Protein AF-A0A645G7R2-F1 (afdb_monomer_lite)

Sequence (88 aa):
MSGPSNTGHMFCAINISHFMDEDLFKNNIDLIIDRIKNLTPIGDNKVYMPGEIESDLDDSRKKNGIPVDYNIINQLNELAVRYKTQKL

Structure (mmCIF, N/CA/C/O backbone):
data_AF-A0A645G7R2-F1
#
_entry.id   AF-A0A645G7R2-F1
#
loop_
_atom_site.group_PDB
_atom_site.id
_atom_site.type_symbol
_atom_site.label_atom_id
_atom_site.label_alt_id
_atom_site.label_comp_id
_atom_site.label_asym_id
_atom_site.label_entity_id
_atom_site.label_seq_id
_atom_site.pdbx_PDB_ins_code
_atom_site.Cartn_x
_atom_site.Cartn_y
_atom_site.Cartn_z
_atom_site.occupancy
_atom_site.B_iso_or_equiv
_atom_site.auth_seq_id
_atom_site.auth_comp_id
_atom_site.auth_asym_id
_atom_site.auth_atom_id
_atom_site.pdbx_PDB_model_num
ATOM 1 N N . MET A 1 1 ? -14.224 23.767 12.994 1.00 46.47 1 MET A N 1
ATOM 2 C CA . MET A 1 1 ? -14.153 23.689 11.520 1.00 46.47 1 MET A CA 1
ATOM 3 C C . MET A 1 1 ? -15.296 22.799 11.062 1.00 46.47 1 MET A C 1
ATOM 5 O O . MET A 1 1 ? -15.207 21.593 11.234 1.00 46.47 1 MET A O 1
ATOM 9 N N . SER A 1 2 ? -16.409 23.374 10.609 1.00 61.47 2 SER A N 1
ATOM 10 C CA . SER A 1 2 ? -17.549 22.612 10.085 1.00 61.47 2 SER A CA 1
ATOM 11 C C . SER A 1 2 ? -17.915 23.163 8.712 1.00 61.47 2 SER A C 1
ATOM 13 O O . SER A 1 2 ? -18.214 24.348 8.589 1.00 61.47 2 SER A O 1
ATOM 15 N N . GLY A 1 3 ? -17.851 22.303 7.703 1.00 76.44 3 GLY A N 1
ATOM 16 C CA . GLY A 1 3 ? -18.107 22.599 6.297 1.00 76.44 3 GLY A CA 1
ATOM 17 C C . GLY A 1 3 ? -17.542 21.467 5.433 1.00 76.44 3 GLY A C 1
ATOM 18 O O . GLY A 1 3 ? -16.680 20.729 5.919 1.00 76.44 3 GLY A O 1
ATOM 19 N N . PRO A 1 4 ? -18.026 21.274 4.194 1.00 82.25 4 PRO A N 1
ATOM 20 C CA . PRO A 1 4 ? -17.433 20.303 3.280 1.00 82.25 4 PRO A CA 1
ATOM 21 C C . PRO A 1 4 ? -15.934 20.587 3.127 1.00 82.25 4 PRO A C 1
ATOM 23 O O . PRO A 1 4 ? -15.526 21.746 3.069 1.00 82.25 4 PRO A O 1
ATOM 26 N N . SER A 1 5 ? -15.120 19.529 3.061 1.00 87.00 5 SER A N 1
ATOM 27 C CA . SER A 1 5 ? -13.650 19.611 3.022 1.00 87.00 5 SER A CA 1
ATOM 28 C C . SER A 1 5 ? -13.101 20.431 1.848 1.00 87.00 5 SER A C 1
ATOM 30 O O . SER A 1 5 ? -11.926 20.780 1.856 1.00 87.00 5 SER A O 1
ATOM 32 N N . ASN A 1 6 ? -13.944 20.736 0.853 1.00 88.44 6 ASN A N 1
ATOM 33 C CA . ASN A 1 6 ? -13.611 21.456 -0.376 1.00 88.44 6 ASN A CA 1
ATOM 34 C C . ASN A 1 6 ? -12.342 20.911 -1.057 1.00 88.44 6 ASN A C 1
ATOM 36 O O . ASN A 1 6 ? -11.520 21.656 -1.586 1.00 88.44 6 ASN A O 1
ATOM 40 N N . THR A 1 7 ? -12.171 19.591 -0.998 1.00 92.38 7 THR A N 1
ATOM 41 C CA . THR A 1 7 ? -11.040 18.873 -1.582 1.00 92.38 7 THR A CA 1
ATOM 42 C C . THR A 1 7 ? -11.360 18.479 -3.018 1.00 92.38 7 THR A C 1
ATOM 44 O O . THR A 1 7 ? -12.382 17.845 -3.278 1.00 92.38 7 THR A O 1
ATOM 47 N N . GLY A 1 8 ? -10.477 18.841 -3.949 1.00 93.88 8 GLY A N 1
ATOM 48 C CA . GLY A 1 8 ? -10.511 18.367 -5.331 1.00 93.88 8 GLY A CA 1
ATOM 49 C C . GLY A 1 8 ? -9.577 17.174 -5.530 1.00 93.88 8 GLY A C 1
ATOM 50 O O . GLY A 1 8 ? -8.500 17.124 -4.937 1.00 93.88 8 GLY A O 1
ATOM 51 N N . HIS A 1 9 ? -9.974 16.234 -6.386 1.00 94.81 9 HIS A N 1
ATOM 52 C CA . HIS A 1 9 ? -9.161 15.080 -6.771 1.00 94.81 9 HIS A CA 1
ATOM 53 C C . HIS A 1 9 ? -9.101 14.971 -8.296 1.00 94.81 9 HIS A C 1
ATOM 55 O O . HIS A 1 9 ? -10.099 15.207 -8.976 1.00 94.81 9 HIS A O 1
ATOM 61 N N . MET A 1 10 ? -7.937 14.596 -8.825 1.00 97.00 10 MET A N 1
ATOM 62 C CA . MET A 1 10 ? -7.733 14.295 -10.241 1.00 97.00 10 MET A CA 1
ATOM 63 C C . MET A 1 10 ? -7.232 12.862 -10.364 1.00 97.00 10 MET A C 1
ATOM 65 O O . MET A 1 10 ? -6.309 12.462 -9.658 1.00 97.00 10 MET A O 1
ATOM 69 N N . PHE A 1 11 ? -7.819 12.120 -11.296 1.00 97.88 11 PHE A N 1
ATOM 70 C CA . PHE A 1 11 ? -7.414 10.762 -11.626 1.00 97.88 11 PHE A CA 1
ATOM 71 C C . PHE A 1 11 ? -7.113 10.686 -13.119 1.00 97.88 11 PHE A C 1
ATOM 73 O O . PHE A 1 11 ? -7.803 11.306 -13.929 1.00 97.88 11 PHE A O 1
ATOM 80 N N . CYS A 1 12 ? -6.080 9.929 -13.476 1.00 97.69 12 CYS A N 1
ATOM 81 C CA . CYS A 1 12 ? -5.687 9.684 -14.855 1.00 97.69 12 CYS A CA 1
ATOM 82 C C . CYS A 1 12 ? -5.325 8.208 -15.009 1.00 97.69 12 CYS A C 1
ATOM 84 O O . CYS A 1 12 ? -4.657 7.642 -14.144 1.00 97.69 12 CYS A O 1
ATOM 86 N N . ALA A 1 13 ? -5.764 7.603 -16.108 1.00 97.69 13 ALA A N 1
ATOM 87 C CA . ALA A 1 13 ? -5.414 6.245 -16.487 1.00 97.69 13 ALA A CA 1
ATOM 88 C C . ALA A 1 13 ? -4.937 6.256 -17.939 1.00 97.69 13 ALA A C 1
ATOM 90 O O . ALA A 1 13 ? -5.577 6.855 -18.804 1.00 97.69 13 ALA A O 1
ATOM 91 N N . ILE A 1 14 ? -3.811 5.597 -18.195 1.00 96.94 14 ILE A N 1
ATOM 92 C CA . ILE A 1 14 ? -3.216 5.477 -19.524 1.00 96.94 14 ILE A CA 1
ATOM 93 C C . ILE A 1 14 ? -3.221 3.999 -19.885 1.00 96.94 14 ILE A C 1
ATOM 95 O O . ILE A 1 14 ? -2.647 3.184 -19.166 1.00 96.94 14 ILE A O 1
ATOM 99 N N . ASN A 1 15 ? -3.870 3.655 -20.997 1.00 97.75 15 ASN A N 1
ATOM 100 C CA . ASN A 1 15 ? -3.826 2.295 -21.509 1.00 97.75 15 ASN A CA 1
ATOM 101 C C . ASN A 1 15 ? -2.552 2.093 -22.342 1.00 97.75 15 ASN A C 1
ATOM 103 O O . ASN A 1 15 ? -2.455 2.590 -23.465 1.00 97.75 15 ASN A O 1
ATOM 107 N N . ILE A 1 16 ? -1.595 1.346 -21.787 1.00 97.88 16 ILE A N 1
ATOM 108 C CA . ILE A 1 16 ? -0.288 1.075 -22.401 1.00 97.88 16 ILE A CA 1
ATOM 109 C C . ILE A 1 16 ? -0.411 0.334 -23.736 1.00 97.88 16 ILE A C 1
ATOM 111 O O . ILE A 1 16 ? 0.370 0.620 -24.643 1.00 97.88 16 ILE A O 1
ATOM 115 N N . SER A 1 17 ? -1.429 -0.516 -23.908 1.00 97.62 17 SER A N 1
ATOM 116 C CA . SER A 1 17 ? -1.632 -1.320 -25.122 1.00 97.62 17 SER A CA 1
ATOM 117 C C . SER A 1 17 ? -1.788 -0.483 -26.400 1.00 97.62 17 SER A C 1
ATOM 119 O O . SER A 1 17 ? -1.623 -0.988 -27.506 1.00 97.62 17 SER A O 1
ATOM 121 N N . HIS A 1 18 ? -2.135 0.802 -26.260 1.00 98.00 18 HIS A N 1
ATOM 122 C CA . HIS A 1 18 ? -2.267 1.742 -27.376 1.00 98.00 18 HIS A CA 1
ATOM 123 C C . HIS A 1 18 ? -0.924 2.335 -27.828 1.00 98.00 18 HIS A C 1
ATOM 125 O O . HIS A 1 18 ? -0.864 2.976 -28.875 1.00 98.00 18 HIS A O 1
ATOM 131 N N . PHE A 1 19 ? 0.139 2.147 -27.044 1.00 97.31 19 PHE A N 1
ATOM 132 C CA . PHE A 1 19 ? 1.470 2.698 -27.297 1.00 97.31 19 PHE A CA 1
ATOM 133 C C . PHE A 1 19 ? 2.483 1.606 -27.630 1.00 97.31 19 PHE A C 1
ATOM 135 O O . PHE A 1 19 ? 3.344 1.814 -28.483 1.00 97.31 19 PHE A O 1
ATOM 142 N N . MET A 1 20 ? 2.395 0.456 -26.962 1.00 97.56 20 MET A N 1
ATOM 143 C CA . MET A 1 20 ? 3.275 -0.685 -27.191 1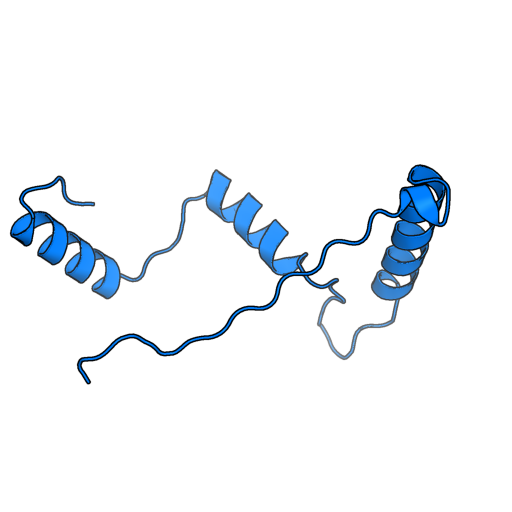.00 97.56 20 MET A CA 1
ATOM 144 C C . MET A 1 20 ? 2.691 -1.973 -26.610 1.00 97.56 20 MET A C 1
ATOM 146 O O . MET A 1 20 ? 1.702 -1.947 -25.880 1.00 97.56 20 MET A O 1
ATOM 150 N N . ASP A 1 21 ? 3.339 -3.094 -26.921 1.00 98.06 21 ASP A N 1
ATOM 151 C CA . ASP A 1 21 ? 3.056 -4.373 -26.280 1.00 98.06 21 ASP A CA 1
ATOM 152 C C . ASP A 1 21 ? 3.239 -4.282 -24.753 1.00 98.06 21 ASP A C 1
ATOM 154 O O . ASP A 1 21 ? 4.230 -3.733 -24.257 1.00 98.06 21 ASP A O 1
ATOM 158 N N . GLU A 1 22 ? 2.260 -4.795 -24.009 1.00 97.62 22 GLU A N 1
ATOM 159 C CA . GLU A 1 22 ? 2.212 -4.666 -22.551 1.00 97.62 22 GLU A CA 1
ATOM 160 C C . GLU A 1 22 ? 3.318 -5.463 -21.856 1.00 97.62 22 GLU A C 1
ATOM 162 O O . GLU A 1 22 ? 3.863 -5.005 -20.849 1.00 97.62 22 GLU A O 1
ATOM 167 N N . ASP A 1 23 ? 3.664 -6.637 -22.382 1.00 97.75 23 ASP A N 1
ATOM 168 C CA . ASP A 1 23 ? 4.700 -7.483 -21.794 1.00 97.75 23 ASP A CA 1
ATOM 169 C C . ASP A 1 23 ? 6.081 -6.887 -22.064 1.00 97.75 23 ASP A C 1
ATOM 171 O O . ASP A 1 23 ? 6.920 -6.826 -21.164 1.00 97.75 23 ASP A O 1
ATOM 175 N N . LEU A 1 24 ? 6.302 -6.332 -23.259 1.00 97.88 24 LEU A N 1
ATOM 176 C CA . LEU A 1 24 ? 7.500 -5.547 -23.546 1.00 97.88 24 LEU A CA 1
ATOM 177 C C . LEU A 1 24 ? 7.614 -4.318 -22.631 1.00 97.88 24 LEU A C 1
ATOM 179 O O . LEU A 1 24 ? 8.709 -4.012 -22.159 1.00 97.88 24 LEU A O 1
ATOM 183 N N . PHE A 1 25 ? 6.509 -3.619 -22.357 1.00 97.94 25 PHE A N 1
ATOM 184 C CA . PHE A 1 25 ? 6.510 -2.495 -21.418 1.00 97.94 25 PHE A CA 1
ATOM 185 C C . PHE A 1 25 ? 6.927 -2.938 -20.011 1.00 97.94 25 PHE A C 1
ATOM 187 O O . PHE A 1 25 ? 7.834 -2.336 -19.438 1.00 97.94 25 PHE A O 1
ATOM 194 N N . LYS A 1 26 ? 6.322 -4.007 -19.477 1.00 97.44 26 LYS A N 1
ATOM 195 C CA . LYS A 1 26 ? 6.662 -4.553 -18.150 1.00 97.44 26 LYS A CA 1
ATOM 196 C C . LYS A 1 26 ? 8.129 -4.971 -18.074 1.00 97.44 26 LYS A C 1
ATOM 198 O O . LYS A 1 26 ? 8.830 -4.500 -17.189 1.00 97.44 26 LYS A O 1
ATOM 203 N N . ASN A 1 27 ? 8.621 -5.714 -19.067 1.00 98.19 27 ASN A N 1
ATOM 204 C CA . ASN A 1 27 ? 10.028 -6.121 -19.134 1.00 98.19 27 ASN A CA 1
ATOM 205 C C . ASN A 1 27 ? 10.985 -4.914 -19.139 1.00 98.19 27 ASN A C 1
ATOM 207 O O . ASN A 1 27 ? 12.031 -4.936 -18.492 1.00 98.19 27 ASN A O 1
ATOM 211 N N . ASN A 1 28 ? 10.640 -3.832 -19.846 1.00 97.69 28 ASN A N 1
ATOM 212 C CA . ASN A 1 28 ? 11.446 -2.610 -19.835 1.00 97.69 28 ASN A CA 1
ATOM 213 C C . ASN A 1 28 ? 11.451 -1.931 -18.458 1.00 97.69 28 ASN A C 1
ATOM 215 O O . ASN A 1 28 ?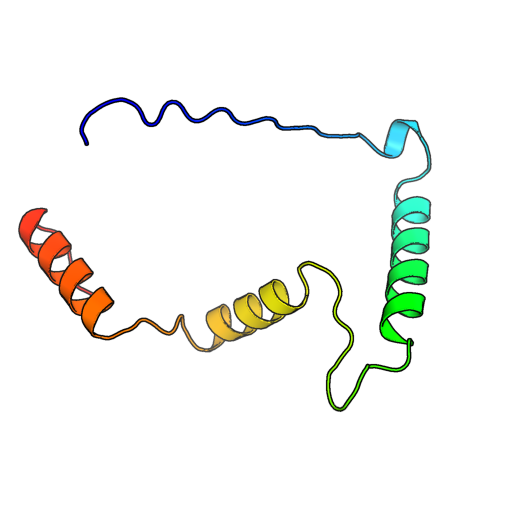 12.488 -1.411 -18.042 1.00 97.69 28 ASN A O 1
ATOM 219 N N . ILE A 1 29 ? 10.315 -1.928 -17.756 1.00 96.69 29 ILE A N 1
ATOM 220 C CA . ILE A 1 29 ? 10.219 -1.420 -16.383 1.00 96.69 29 ILE A CA 1
ATOM 221 C C . ILE A 1 29 ? 11.055 -2.282 -15.432 1.00 96.69 29 ILE A C 1
ATOM 223 O O . ILE A 1 29 ? 11.812 -1.715 -14.646 1.00 96.69 29 ILE A O 1
ATOM 227 N N . ASP A 1 30 ? 11.012 -3.609 -15.556 1.00 97.25 30 ASP A N 1
ATOM 228 C CA . ASP A 1 30 ? 11.822 -4.529 -14.745 1.00 97.25 30 ASP A CA 1
ATOM 229 C C . ASP A 1 30 ? 13.324 -4.249 -14.915 1.00 97.25 30 ASP A C 1
ATOM 231 O O . ASP A 1 30 ? 14.047 -4.084 -13.934 1.00 97.25 30 ASP A O 1
ATOM 235 N N . LEU A 1 31 ? 13.789 -4.039 -16.153 1.00 97.56 31 LEU A N 1
ATOM 236 C CA . LEU A 1 31 ? 15.179 -3.648 -16.421 1.00 97.56 31 LEU A CA 1
ATOM 237 C C . LEU A 1 31 ? 15.563 -2.307 -15.773 1.00 97.56 31 LEU A C 1
ATOM 239 O O . LEU A 1 31 ? 16.715 -2.110 -15.379 1.00 97.56 31 LEU A O 1
ATOM 243 N N . ILE A 1 32 ? 14.6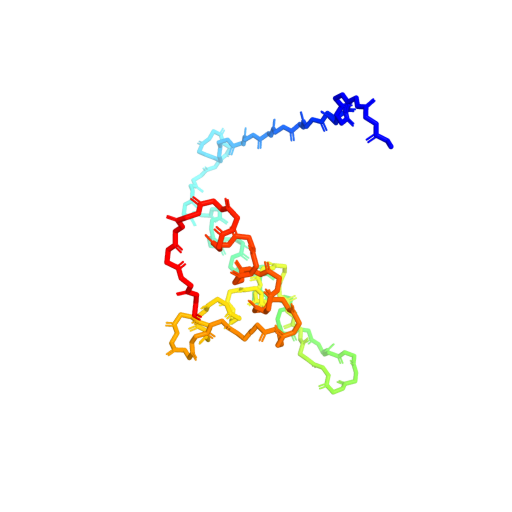32 -1.352 -15.697 1.00 96.38 32 ILE A N 1
ATOM 244 C CA . ILE A 1 32 ? 14.860 -0.062 -15.030 1.00 96.38 32 ILE A CA 1
ATOM 245 C C . ILE A 1 32 ? 14.930 -0.256 -13.515 1.00 96.38 32 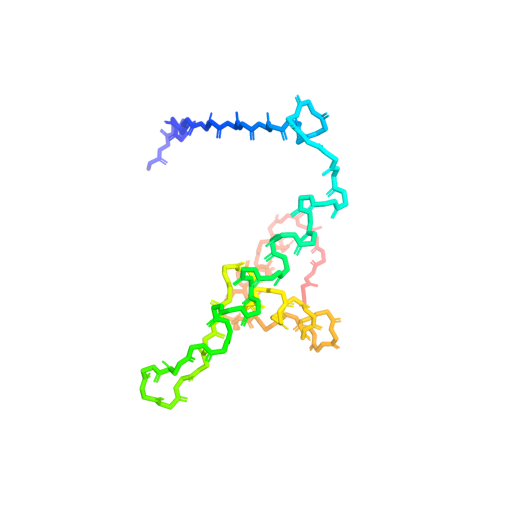ILE A C 1
ATOM 247 O O . ILE A 1 32 ? 15.834 0.295 -12.883 1.00 96.38 32 ILE A O 1
ATOM 251 N N . ILE A 1 33 ? 14.017 -1.048 -12.947 1.00 96.19 33 ILE A N 1
ATOM 252 C CA . ILE A 1 33 ? 14.005 -1.401 -11.524 1.00 96.19 33 ILE A CA 1
ATOM 253 C C . ILE A 1 33 ? 15.346 -2.032 -11.148 1.00 96.19 33 ILE A C 1
ATOM 255 O O . ILE A 1 33 ? 16.018 -1.529 -10.248 1.00 96.19 33 ILE A O 1
ATOM 259 N N . ASP A 1 34 ? 15.794 -3.043 -11.892 1.00 96.06 34 ASP A N 1
ATOM 260 C CA . ASP A 1 34 ? 17.069 -3.722 -11.649 1.00 96.06 34 ASP A CA 1
ATOM 261 C C . ASP A 1 34 ? 18.249 -2.749 -11.683 1.00 96.06 34 ASP A C 1
ATOM 263 O O . ASP A 1 34 ? 19.129 -2.788 -10.820 1.00 96.06 34 ASP A O 1
ATOM 267 N N . ARG A 1 35 ? 18.281 -1.827 -12.651 1.00 95.81 35 ARG A N 1
ATOM 268 C CA . ARG A 1 35 ? 19.343 -0.811 -12.733 1.00 95.81 35 ARG A CA 1
ATOM 269 C C . ARG A 1 35 ? 19.369 0.089 -11.507 1.00 95.81 35 ARG A C 1
ATOM 271 O O . ARG A 1 35 ? 20.451 0.352 -10.992 1.00 95.81 35 ARG A O 1
ATOM 278 N N . ILE A 1 36 ? 18.207 0.553 -11.048 1.00 94.50 36 ILE A N 1
ATOM 279 C CA . ILE A 1 36 ? 18.102 1.425 -9.873 1.00 94.50 36 ILE A CA 1
ATOM 280 C C . ILE A 1 36 ? 18.524 0.664 -8.616 1.00 94.50 36 ILE A C 1
ATOM 282 O O . ILE A 1 36 ? 19.329 1.167 -7.835 1.00 94.50 36 ILE A O 1
ATOM 286 N N . LYS A 1 37 ? 18.037 -0.565 -8.441 1.00 92.69 37 LYS A N 1
ATOM 287 C CA . LYS A 1 37 ? 18.340 -1.407 -7.275 1.00 92.69 37 LYS A CA 1
ATOM 288 C C . LYS A 1 37 ? 19.820 -1.774 -7.171 1.00 92.69 37 LYS A C 1
ATOM 290 O O . LYS A 1 37 ? 20.304 -1.978 -6.062 1.00 92.69 37 LYS A O 1
ATOM 295 N N . ASN A 1 38 ? 20.532 -1.809 -8.296 1.00 93.62 38 ASN A N 1
ATOM 296 C CA . ASN A 1 38 ? 21.971 -2.068 -8.355 1.00 93.62 38 ASN A CA 1
ATOM 297 C C . ASN A 1 38 ? 22.850 -0.820 -8.142 1.00 93.62 38 ASN A C 1
ATOM 299 O O . ASN A 1 38 ? 24.077 -0.934 -8.168 1.00 93.62 38 ASN A O 1
ATOM 303 N N . LEU A 1 39 ? 22.272 0.370 -7.947 1.00 93.00 39 LEU A N 1
ATOM 304 C CA . LEU A 1 39 ? 23.055 1.563 -7.625 1.00 93.00 39 LEU A CA 1
ATOM 305 C C . LEU A 1 39 ? 23.685 1.449 -6.234 1.00 93.00 39 LEU A C 1
ATOM 307 O O . LEU A 1 39 ? 23.085 0.914 -5.302 1.00 93.00 39 LEU A O 1
ATOM 311 N N . THR A 1 40 ? 24.881 2.020 -6.079 1.00 92.56 40 THR A N 1
ATOM 312 C CA . THR A 1 40 ? 25.531 2.119 -4.770 1.00 92.56 40 THR A CA 1
ATOM 313 C C . THR A 1 40 ? 24.681 2.993 -3.842 1.00 92.56 40 THR A C 1
ATOM 315 O O . THR A 1 40 ? 24.468 4.170 -4.154 1.00 92.56 40 THR A O 1
ATOM 318 N N . PRO A 1 41 ? 24.196 2.464 -2.707 1.00 91.00 41 PRO A N 1
ATOM 319 C CA . PRO A 1 41 ? 23.421 3.253 -1.765 1.00 91.00 41 PRO A CA 1
ATOM 320 C C . PRO A 1 41 ? 24.283 4.319 -1.084 1.00 91.00 41 PRO A C 1
ATOM 322 O O . PRO A 1 41 ? 25.500 4.185 -0.945 1.00 91.00 41 PRO A O 1
ATOM 325 N N . ILE A 1 42 ? 23.632 5.386 -0.623 1.00 89.81 42 ILE A N 1
ATOM 326 C CA . ILE A 1 42 ? 24.275 6.404 0.210 1.00 89.81 42 ILE A CA 1
ATOM 327 C C . ILE A 1 42 ? 24.248 5.922 1.665 1.00 89.81 42 ILE A C 1
ATOM 329 O O . ILE A 1 42 ? 23.177 5.794 2.267 1.00 89.81 42 ILE A O 1
ATOM 333 N N . GLY A 1 43 ? 25.435 5.688 2.228 1.00 86.75 43 GLY A N 1
ATOM 334 C CA . GLY A 1 43 ? 25.601 5.135 3.574 1.00 86.75 43 GLY A CA 1
ATOM 335 C C . GLY A 1 43 ? 25.124 3.683 3.670 1.00 86.75 43 GLY A C 1
ATOM 336 O O . GLY A 1 43 ? 25.117 2.959 2.678 1.00 86.75 43 GLY A O 1
ATOM 337 N N . ASP A 1 44 ? 24.674 3.277 4.857 1.00 82.38 44 ASP A N 1
ATOM 338 C CA . ASP A 1 44 ? 24.277 1.890 5.156 1.00 82.38 44 ASP A CA 1
ATOM 339 C C . ASP A 1 44 ? 22.814 1.567 4.785 1.00 82.38 44 ASP A C 1
ATOM 341 O O . ASP A 1 44 ? 22.200 0.643 5.323 1.00 82.38 44 ASP A O 1
ATOM 345 N N . ASN A 1 45 ? 22.218 2.347 3.882 1.00 86.06 45 ASN A N 1
ATOM 346 C CA . ASN A 1 45 ? 20.823 2.180 3.478 1.00 86.06 45 ASN A CA 1
ATOM 347 C C . ASN A 1 45 ? 20.675 1.197 2.308 1.00 86.06 45 ASN A C 1
ATOM 349 O O . ASN A 1 45 ? 21.622 0.909 1.583 1.00 86.06 45 ASN A O 1
ATOM 353 N N . LYS A 1 46 ? 19.450 0.714 2.078 1.00 87.19 46 LYS A N 1
ATOM 354 C CA . LYS A 1 46 ? 19.086 0.011 0.838 1.00 87.19 46 LYS A CA 1
ATOM 355 C C . LYS A 1 46 ? 18.444 0.987 -0.145 1.00 87.19 46 LYS A C 1
ATOM 357 O O . LYS A 1 46 ? 17.742 1.909 0.267 1.00 87.19 46 LYS A O 1
ATOM 362 N N . VAL A 1 47 ? 18.658 0.762 -1.439 1.00 92.75 47 VAL A N 1
ATOM 363 C CA . VAL A 1 47 ? 17.897 1.443 -2.493 1.00 92.75 47 VAL A CA 1
ATOM 364 C C . VAL A 1 47 ? 16.536 0.763 -2.612 1.00 92.75 47 VAL A C 1
ATOM 366 O O . VAL A 1 47 ? 16.475 -0.463 -2.714 1.00 92.75 47 VAL A O 1
ATOM 369 N N . TYR A 1 48 ? 15.458 1.542 -2.595 1.00 93.44 48 TYR A N 1
ATOM 370 C CA . TYR A 1 48 ? 14.083 1.056 -2.730 1.00 93.44 48 TYR A CA 1
ATOM 371 C C . TYR A 1 48 ? 13.400 1.699 -3.932 1.00 93.44 48 TYR A C 1
ATOM 373 O O . TYR A 1 48 ? 13.682 2.853 -4.265 1.00 93.44 48 TYR A O 1
ATOM 381 N N . MET A 1 49 ? 12.470 0.969 -4.542 1.00 95.44 49 MET A N 1
ATOM 382 C CA . MET A 1 49 ? 11.510 1.554 -5.475 1.00 95.44 49 MET A CA 1
ATOM 383 C C . MET A 1 49 ? 10.313 2.153 -4.721 1.00 95.44 49 MET A C 1
ATOM 385 O O . MET A 1 49 ? 9.958 1.663 -3.645 1.00 95.44 49 MET A O 1
ATOM 389 N N . PRO A 1 50 ? 9.651 3.188 -5.272 1.00 95.06 50 PRO A N 1
ATOM 390 C CA . PRO A 1 50 ? 8.378 3.657 -4.733 1.00 95.06 50 PRO A CA 1
ATOM 391 C C . PRO A 1 50 ? 7.375 2.499 -4.620 1.00 95.06 50 PRO A C 1
ATOM 393 O O . PRO A 1 50 ? 7.138 1.799 -5.603 1.00 95.06 50 PRO A O 1
ATOM 396 N N . GLY A 1 51 ? 6.799 2.298 -3.432 1.00 95.38 51 GLY A N 1
ATOM 397 C CA . GLY A 1 51 ? 5.861 1.209 -3.143 1.00 95.38 51 GLY A CA 1
ATOM 398 C C . GLY A 1 51 ? 6.492 -0.066 -2.569 1.00 95.38 51 GLY A C 1
ATOM 399 O O . GLY A 1 51 ? 5.763 -0.904 -2.044 1.00 95.38 51 GLY A O 1
ATOM 400 N N . GLU A 1 52 ? 7.818 -0.239 -2.631 1.00 95.69 52 GLU A N 1
ATOM 401 C CA . GLU A 1 52 ? 8.485 -1.461 -2.147 1.00 95.69 52 GLU A CA 1
ATOM 402 C C . GLU A 1 52 ? 8.413 -1.584 -0.618 1.00 95.69 52 GLU A C 1
ATOM 404 O O . GLU A 1 52 ? 8.038 -2.629 -0.095 1.00 95.69 52 GLU A O 1
ATOM 409 N N . ILE A 1 53 ? 8.680 -0.489 0.103 1.00 95.75 53 ILE A N 1
ATOM 410 C CA . ILE A 1 53 ? 8.588 -0.452 1.571 1.00 95.75 53 ILE A CA 1
ATOM 411 C C . ILE A 1 53 ? 7.149 -0.734 2.020 1.00 95.75 53 ILE A C 1
ATOM 413 O O . ILE A 1 53 ? 6.919 -1.461 2.986 1.00 95.75 53 ILE A O 1
ATOM 417 N N . GLU A 1 54 ? 6.166 -0.162 1.326 1.00 97.56 54 GLU A N 1
ATOM 418 C CA . GLU A 1 54 ? 4.749 -0.386 1.590 1.00 97.56 54 GLU A CA 1
ATOM 419 C C . GLU A 1 54 ? 4.351 -1.844 1.342 1.00 97.56 54 GLU A C 1
ATOM 421 O O . GLU A 1 54 ? 3.638 -2.411 2.170 1.00 97.56 54 GLU A O 1
ATOM 426 N N . SER A 1 55 ? 4.843 -2.457 0.260 1.00 97.50 55 SER A N 1
ATOM 427 C CA . SER A 1 55 ? 4.620 -3.875 -0.048 1.00 97.50 55 SER A CA 1
ATOM 428 C C . SER A 1 55 ? 5.214 -4.784 1.030 1.00 97.50 55 SER A C 1
ATOM 430 O O . SER A 1 55 ? 4.525 -5.673 1.531 1.00 97.50 55 SER A O 1
ATOM 43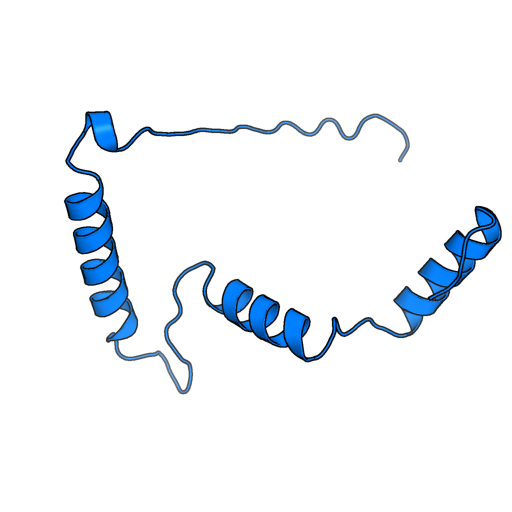2 N N . ASP A 1 56 ? 6.453 -4.524 1.456 1.00 96.94 56 ASP A N 1
ATOM 433 C CA . ASP A 1 56 ? 7.122 -5.284 2.519 1.00 96.94 56 ASP A CA 1
ATOM 434 C C . ASP A 1 56 ? 6.364 -5.180 3.854 1.00 96.94 56 ASP A C 1
ATOM 436 O O . ASP A 1 56 ? 6.181 -6.167 4.579 1.00 96.94 56 ASP A O 1
ATOM 440 N N . LEU A 1 57 ? 5.900 -3.973 4.193 1.00 97.50 57 LEU A N 1
ATOM 441 C CA . LEU A 1 57 ? 5.103 -3.735 5.394 1.00 97.50 57 LEU A CA 1
ATOM 442 C C . LEU A 1 57 ? 3.733 -4.409 5.317 1.00 97.50 57 LEU A C 1
ATOM 444 O O . LEU A 1 57 ? 3.274 -4.926 6.336 1.00 97.50 57 LEU A O 1
ATOM 448 N N . ASP A 1 58 ? 3.080 -4.406 4.156 1.00 98.06 58 ASP A N 1
ATOM 449 C CA . ASP A 1 58 ? 1.797 -5.080 3.937 1.00 98.06 58 ASP A CA 1
ATOM 450 C C . ASP A 1 58 ? 1.937 -6.598 4.106 1.00 98.06 58 ASP A C 1
ATOM 452 O O . ASP A 1 58 ? 1.213 -7.201 4.902 1.00 98.06 58 ASP A O 1
ATOM 456 N N . ASP A 1 59 ? 2.942 -7.207 3.476 1.00 98.12 59 ASP A N 1
ATOM 457 C CA . ASP A 1 59 ? 3.237 -8.636 3.618 1.00 98.12 59 ASP A CA 1
ATOM 458 C C . ASP A 1 59 ? 3.555 -9.023 5.065 1.00 98.12 59 ASP A C 1
ATOM 460 O O . ASP A 1 59 ? 3.082 -10.051 5.565 1.00 98.12 59 ASP A O 1
ATOM 464 N N . SER A 1 60 ? 4.334 -8.194 5.763 1.00 98.12 60 SER A N 1
ATOM 465 C CA . SER A 1 60 ? 4.632 -8.398 7.180 1.00 98.12 60 SER A CA 1
ATOM 466 C C . SER A 1 60 ? 3.376 -8.279 8.044 1.00 98.12 60 SER A C 1
ATOM 468 O O . SER A 1 60 ? 3.118 -9.147 8.877 1.00 98.12 60 SER A O 1
ATOM 470 N N . ARG A 1 61 ? 2.545 -7.252 7.836 1.00 98.06 61 ARG A N 1
ATOM 471 C CA . ARG A 1 61 ? 1.339 -7.001 8.648 1.00 98.06 61 ARG A CA 1
ATOM 472 C C . ARG A 1 61 ? 0.221 -8.000 8.377 1.00 98.06 61 ARG A C 1
ATOM 474 O O . ARG A 1 61 ? -0.511 -8.337 9.303 1.00 98.06 61 ARG A O 1
ATOM 481 N N . LYS A 1 62 ? 0.121 -8.538 7.160 1.00 97.94 62 LYS A N 1
ATOM 482 C CA . LYS A 1 62 ? -0.775 -9.662 6.845 1.00 97.94 62 LYS A CA 1
ATOM 483 C C . LYS A 1 62 ? -0.431 -10.909 7.657 1.00 97.94 62 LYS A C 1
ATOM 485 O O . LYS A 1 62 ? -1.333 -11.631 8.068 1.00 97.94 62 LYS A O 1
ATOM 490 N N . LYS A 1 63 ? 0.861 -11.159 7.892 1.00 98.19 63 LYS A N 1
ATOM 491 C CA . LYS A 1 63 ? 1.347 -12.336 8.632 1.00 98.19 63 LYS A CA 1
ATOM 492 C C . LYS A 1 63 ? 1.356 -12.121 10.144 1.00 98.19 63 LYS A C 1
ATOM 494 O O . LYS A 1 63 ? 0.991 -13.023 10.888 1.00 98.19 63 LYS A O 1
ATOM 499 N N . ASN A 1 64 ? 1.773 -10.938 10.586 1.00 97.94 64 ASN A N 1
ATOM 500 C CA . ASN A 1 64 ? 2.090 -10.649 11.987 1.00 97.94 64 ASN A CA 1
ATOM 501 C C . ASN A 1 64 ? 1.032 -9.784 12.693 1.00 97.94 64 ASN A C 1
ATOM 503 O O . ASN A 1 64 ? 1.132 -9.557 13.896 1.00 97.94 64 ASN A O 1
ATOM 507 N N . GLY A 1 65 ? 0.031 -9.291 11.960 1.00 96.75 65 GLY A N 1
ATOM 508 C CA . GLY A 1 65 ? -0.941 -8.316 12.448 1.00 96.75 65 GLY A CA 1
ATOM 509 C C . GLY A 1 65 ? -0.477 -6.866 12.271 1.00 96.75 65 GLY A C 1
ATOM 510 O O . GLY A 1 65 ? 0.703 -6.572 12.065 1.00 96.75 65 GLY A O 1
ATOM 511 N N . ILE A 1 66 ? -1.433 -5.934 12.334 1.00 97.06 66 ILE A N 1
ATOM 512 C CA . ILE A 1 66 ? -1.165 -4.495 12.236 1.00 97.06 66 ILE A CA 1
ATOM 513 C C . ILE A 1 66 ? -0.815 -3.969 13.635 1.00 97.06 66 ILE A C 1
ATOM 515 O O . ILE A 1 66 ? -1.651 -4.068 14.534 1.00 97.06 66 ILE A O 1
ATOM 519 N N . PRO A 1 67 ? 0.377 -3.381 13.844 1.00 95.88 67 PRO A N 1
ATOM 520 C CA . PRO A 1 67 ? 0.698 -2.740 15.109 1.00 95.88 67 PRO A CA 1
ATOM 521 C C . PRO A 1 67 ? -0.119 -1.452 15.253 1.00 95.88 67 PRO A C 1
ATOM 523 O O . PRO A 1 67 ? -0.059 -0.571 14.394 1.00 95.88 67 PRO A O 1
ATOM 526 N N . VAL A 1 68 ? -0.874 -1.344 16.345 1.00 96.50 68 VAL A N 1
ATOM 527 C CA . VAL A 1 68 ? -1.705 -0.178 16.666 1.00 96.50 68 VAL A CA 1
ATOM 528 C C . VAL A 1 68 ? -1.306 0.340 18.042 1.00 96.50 68 VAL A C 1
ATOM 530 O O . VAL A 1 68 ? -1.161 -0.437 18.983 1.00 96.50 68 VAL A O 1
ATOM 533 N N . ASP A 1 69 ? -1.117 1.654 18.158 1.00 97.25 69 ASP A N 1
ATOM 534 C CA . ASP A 1 69 ? -0.800 2.295 19.435 1.00 97.25 69 ASP A CA 1
ATOM 535 C C . ASP A 1 69 ? -1.940 2.116 20.450 1.00 97.25 69 ASP A C 1
ATOM 537 O O . ASP A 1 69 ? -3.123 2.183 20.102 1.00 97.25 69 ASP A O 1
ATOM 541 N N . TYR A 1 70 ? -1.591 1.936 21.726 1.00 96.88 70 TYR A N 1
ATOM 542 C CA . TYR A 1 70 ? -2.572 1.687 22.784 1.00 96.88 70 TYR A CA 1
ATOM 543 C C . TYR A 1 70 ? -3.603 2.818 22.919 1.00 96.88 70 TYR A C 1
ATOM 545 O O . TYR A 1 70 ? -4.781 2.559 23.173 1.00 96.88 70 TYR A O 1
ATOM 553 N N . ASN A 1 71 ? -3.209 4.074 22.687 1.00 97.75 71 ASN A N 1
ATOM 554 C CA . ASN A 1 71 ? -4.147 5.196 22.738 1.00 97.75 71 ASN A CA 1
ATOM 555 C C . ASN A 1 71 ? -5.176 5.126 21.607 1.00 97.75 71 ASN A C 1
ATOM 557 O O . ASN A 1 71 ? -6.342 5.449 21.823 1.00 97.75 71 ASN A O 1
ATOM 561 N N . ILE A 1 72 ? -4.769 4.663 20.423 1.00 97.38 72 ILE A N 1
ATOM 562 C CA . ILE A 1 72 ? -5.677 4.463 19.290 1.00 97.38 72 ILE A CA 1
ATOM 563 C C . ILE A 1 72 ? -6.655 3.323 19.589 1.00 97.38 72 ILE A C 1
ATOM 565 O O . ILE A 1 72 ? -7.848 3.476 19.340 1.00 97.38 72 ILE A O 1
ATOM 569 N N . ILE A 1 73 ? -6.193 2.222 20.193 1.00 97.81 73 ILE A N 1
ATOM 570 C CA . ILE A 1 73 ? -7.073 1.124 20.634 1.00 97.81 73 ILE A CA 1
ATOM 571 C C . ILE A 1 73 ? -8.137 1.646 21.607 1.00 97.81 73 ILE A C 1
ATOM 573 O O . ILE A 1 73 ? -9.321 1.351 21.440 1.00 97.81 73 ILE A O 1
ATOM 577 N N . ASN A 1 74 ? -7.747 2.474 22.581 1.00 97.88 74 ASN A N 1
ATOM 578 C CA . ASN A 1 74 ? -8.696 3.064 23.528 1.00 97.88 74 ASN A CA 1
ATOM 579 C C . ASN A 1 74 ? -9.735 3.943 22.824 1.00 97.88 74 ASN A C 1
ATOM 581 O O . ASN A 1 74 ? -10.930 3.769 23.055 1.00 97.88 74 ASN A O 1
ATOM 585 N N . GLN A 1 75 ? -9.305 4.819 21.911 1.00 97.94 75 GLN A N 1
ATOM 586 C CA . GLN A 1 75 ? -10.213 5.676 21.140 1.00 97.94 75 GLN A CA 1
ATOM 587 C C . GLN A 1 75 ? -11.190 4.859 20.283 1.00 97.94 75 GLN A C 1
ATOM 589 O O . GLN A 1 75 ? -12.384 5.162 20.235 1.00 97.94 75 GLN A O 1
ATOM 594 N N . LEU A 1 76 ? -10.714 3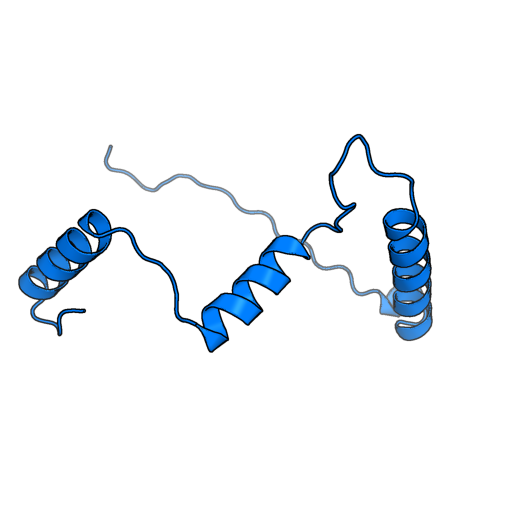.795 19.631 1.00 97.62 76 LEU A N 1
ATOM 595 C CA . LEU A 1 76 ? -11.564 2.893 18.851 1.00 97.62 76 LEU A CA 1
ATOM 596 C C . LEU A 1 76 ? -12.572 2.164 19.749 1.00 97.62 76 LEU A C 1
ATOM 598 O O . LEU A 1 76 ? -13.745 2.059 19.392 1.00 97.62 76 LEU A O 1
ATOM 602 N N . ASN A 1 77 ? -12.160 1.742 20.945 1.00 98.06 77 ASN A N 1
ATOM 603 C CA . ASN A 1 77 ? -13.037 1.094 21.918 1.00 98.06 77 ASN A CA 1
ATOM 604 C C . ASN A 1 77 ? -14.073 2.047 22.532 1.00 98.06 77 ASN A C 1
ATOM 606 O O . ASN A 1 77 ? -15.204 1.630 22.796 1.00 98.06 77 ASN A O 1
ATOM 610 N N . GLU A 1 78 ? -13.742 3.324 22.716 1.00 98.06 78 GLU A N 1
ATOM 611 C CA . GLU A 1 78 ? -14.697 4.369 23.104 1.00 98.06 78 GLU A CA 1
ATOM 612 C C . GLU A 1 78 ? -15.733 4.621 22.001 1.00 98.06 78 GLU A C 1
ATOM 614 O O . GLU A 1 78 ? -16.937 4.679 22.276 1.00 98.06 78 GLU A O 1
ATOM 619 N N . LEU A 1 79 ? -15.291 4.699 20.741 1.00 97.75 79 LEU A N 1
ATOM 620 C CA . LEU A 1 79 ? -16.185 4.800 19.584 1.00 97.75 79 LEU A CA 1
ATOM 621 C C . LEU A 1 79 ? -17.101 3.576 19.486 1.00 97.75 79 LEU A C 1
ATOM 623 O O . LEU A 1 79 ? -18.304 3.735 19.266 1.00 97.75 79 LEU A O 1
ATOM 627 N N . ALA A 1 80 ? -16.566 2.374 19.712 1.00 98.19 80 ALA A N 1
ATOM 628 C CA . ALA A 1 80 ? -17.341 1.142 19.687 1.00 98.19 80 ALA A CA 1
ATOM 629 C C . ALA A 1 80 ? -18.475 1.161 20.724 1.00 98.19 80 ALA A C 1
ATOM 631 O O . ALA A 1 80 ? -19.617 0.843 20.396 1.00 98.19 80 ALA A O 1
ATOM 632 N N . VAL A 1 81 ? -18.205 1.639 21.945 1.00 98.06 81 VAL A N 1
ATOM 633 C CA . VAL A 1 81 ? -19.239 1.828 22.980 1.00 98.06 81 VAL A CA 1
ATOM 634 C C . VAL A 1 81 ? -20.280 2.850 22.541 1.00 98.06 81 VAL A C 1
ATOM 636 O O . VAL A 1 81 ? -21.479 2.580 22.629 1.00 98.06 81 VAL A O 1
ATOM 639 N N . ARG A 1 82 ? -19.842 4.011 22.037 1.00 98.00 82 ARG A N 1
ATOM 640 C CA . ARG A 1 82 ? -20.739 5.092 21.601 1.00 98.00 82 ARG A CA 1
ATOM 641 C C . ARG A 1 82 ? -21.727 4.621 20.535 1.00 98.00 82 ARG A C 1
ATOM 643 O O . ARG A 1 82 ? -22.902 4.979 20.595 1.00 98.00 82 ARG A O 1
ATOM 650 N N . TYR A 1 83 ? -21.254 3.818 19.587 1.00 97.94 83 TYR A N 1
ATOM 651 C CA . TYR A 1 83 ? -22.060 3.294 18.485 1.00 97.94 83 TYR A CA 1
ATOM 652 C C . TYR A 1 83 ? -22.624 1.891 18.742 1.00 97.94 83 TYR A C 1
ATOM 654 O O . TYR A 1 83 ? -23.258 1.328 17.854 1.00 97.94 83 TYR A O 1
ATOM 662 N N . LYS A 1 84 ? -22.462 1.354 19.960 1.00 97.50 84 LYS A N 1
ATOM 663 C CA . LYS A 1 84 ? -22.982 0.045 20.392 1.00 97.50 84 LYS A CA 1
ATOM 664 C C . LYS A 1 84 ? -22.529 -1.115 19.492 1.00 97.50 84 LYS A C 1
ATOM 666 O O . LYS A 1 84 ? -23.332 -1.969 19.128 1.00 97.50 84 LYS A O 1
ATOM 671 N N . THR A 1 85 ? -21.244 -1.143 19.151 1.00 97.38 85 THR A N 1
ATOM 672 C CA . THR A 1 85 ? -20.600 -2.234 18.402 1.00 97.38 85 THR A CA 1
ATOM 673 C C . THR A 1 85 ? -19.499 -2.915 19.225 1.00 97.38 85 THR A C 1
ATOM 675 O O . THR A 1 85 ? -19.171 -2.484 20.334 1.00 97.38 85 THR A O 1
ATOM 678 N N . GLN A 1 86 ? -18.962 -4.017 18.703 1.00 97.00 86 GLN A N 1
ATOM 679 C CA . GLN A 1 86 ? -17.920 -4.812 19.344 1.00 97.00 86 GLN A CA 1
ATOM 680 C C . GLN A 1 86 ? -16.604 -4.023 19.456 1.00 97.00 86 GLN A C 1
ATOM 682 O O . GLN A 1 86 ? -16.185 -3.346 18.520 1.00 97.00 86 GLN A O 1
ATOM 687 N N . LYS A 1 87 ? -15.965 -4.137 20.624 1.00 95.81 87 LYS A N 1
ATOM 688 C CA . LYS A 1 87 ? -14.625 -3.609 20.905 1.00 95.81 87 LYS A CA 1
ATOM 689 C C . LYS A 1 87 ? -13.533 -4.461 20.253 1.00 95.81 87 LYS A C 1
ATOM 691 O O . LYS A 1 87 ? -13.729 -5.659 20.051 1.00 95.81 87 LYS A O 1
ATOM 696 N N . LEU A 1 88 ? -12.399 -3.827 19.981 1.00 89.38 88 LEU A N 1
ATOM 697 C CA . LEU A 1 88 ? -11.134 -4.478 19.649 1.00 89.38 88 LEU A CA 1
ATOM 698 C C . LEU A 1 88 ? -10.533 -5.153 20.883 1.00 89.38 88 LEU A C 1
ATOM 700 O O . LEU A 1 88 ? -10.602 -4.537 21.979 1.00 89.38 88 LEU A O 1
#

Organism: NCBI:txid1076179

Radius of gyration: 21.58 Å; chains: 1; bounding box: 49×36×51 Å

Secondary structure (DSSP, 8-state):
--S------------GGGTS-HHHHHHHHHHHHHHHHTSPPSTTPPP--TTHHHHHHHHHHHHH-----HHHHHHHHHHHHHTT----

pLDDT: mean 94.47, std 7.49, range [46.47, 98.19]

Foldseek 3Di:
DDDPPPDDDDDDDDDCVVPDDPVVVVVVVVVVQVVQQPDDDDPPDGRDDVCRVVVVVVVCCVVPNDDDDPVVLVVQQVVCVVVVHDGD

InterPro domains:
  IPR003767 Malate/L-lactate dehydrogenase-like [PF02615] (4-77)
  IPR003767 Malate/L-lactate dehydrogenase-like [PTHR11091] (4-86)
  IPR036111 Malate/L-sulfolactate/L-lactate dehydrogenase-like superfamily [SSF89733] (2-84)
  IPR043143 Malate/L-sulfolactate/L-lactate dehydrogenase-like, NADPH binding domain [G3DSA:3.30.1370.60] (1-63)